Protein AF-A0A535CI11-F1 (afdb_monomer)

Radius of gyration: 15.11 Å; Cα contacts 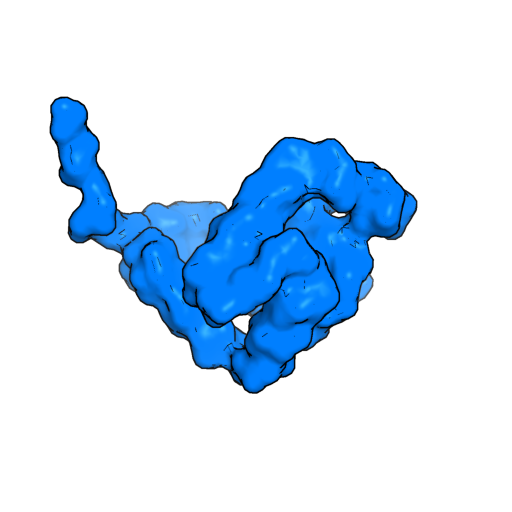(8 Å, |Δi|>4): 103; chains: 1; bounding box: 34×32×35 Å

Sequence (109 aa):
MLDLTGIPVVDNHCHPVLLNQHLDGVQFRGYCTEATDAIFAEEHIPNTVYYLWLLRQMAIFYGCERDEETILEVRNKLATDALIEHLFRAANIDAATGDSDAATHPAIR

Secondary structure (DSSP, 8-state):
----TTSPEEEEEEPPPPS-----HHHHHHTT----SHHIIIIIGGG-HHHHHHHHHHHHHHTS-SSHHHHHHHHHTS-HHHHHHHHHHHTTEEEEEE-GGGGGSGGG-

Structure (mmCIF, N/CA/C/O backbone):
data_AF-A0A535CI11-F1
#
_entry.id   AF-A0A535CI11-F1
#
loop_
_atom_site.group_PDB
_atom_site.id
_atom_site.type_symbol
_atom_site.label_atom_id
_atom_site.label_alt_id
_atom_site.label_comp_id
_atom_site.label_asym_id
_atom_site.label_entity_id
_atom_site.label_seq_id
_atom_site.pdbx_PDB_ins_code
_atom_site.Cartn_x
_atom_site.Cartn_y
_atom_site.Cartn_z
_atom_site.occupancy
_atom_site.B_iso_or_equiv
_atom_site.auth_seq_id
_atom_site.auth_comp_id
_atom_site.auth_asym_id
_atom_site.auth_atom_id
_atom_site.pdbx_PDB_model_num
ATOM 1 N N . MET A 1 1 ? -19.369 19.088 11.186 1.00 78.38 1 MET A N 1
ATOM 2 C CA . MET A 1 1 ? -18.786 18.250 10.119 1.00 78.38 1 MET A CA 1
ATOM 3 C C . MET A 1 1 ? -19.346 16.851 10.300 1.00 78.38 1 MET A C 1
ATOM 5 O O . MET A 1 1 ? -19.496 16.446 11.445 1.00 78.38 1 MET A O 1
ATOM 9 N N . LEU A 1 2 ? -19.757 16.189 9.220 1.00 91.62 2 LEU A N 1
ATOM 10 C CA . LEU A 1 2 ? -20.311 14.835 9.275 1.00 91.62 2 LEU A CA 1
ATOM 11 C C . LEU A 1 2 ? -19.162 13.830 9.430 1.00 91.62 2 LEU A C 1
ATOM 13 O O . LEU A 1 2 ? -18.192 13.915 8.679 1.00 91.62 2 LEU A O 1
ATOM 17 N N . ASP A 1 3 ? -19.265 12.929 10.404 1.00 94.00 3 ASP A N 1
ATOM 18 C CA . ASP A 1 3 ? -18.320 11.826 10.591 1.00 94.00 3 ASP A CA 1
ATOM 19 C C . ASP A 1 3 ? -18.791 10.611 9.785 1.00 94.00 3 ASP A C 1
ATOM 21 O O . ASP A 1 3 ? -19.923 10.154 9.946 1.00 94.00 3 ASP A O 1
ATOM 25 N N . LEU A 1 4 ? -17.927 10.129 8.893 1.00 94.56 4 LEU A N 1
ATOM 26 C CA . LEU A 1 4 ? -18.186 8.991 8.009 1.00 94.56 4 LEU A CA 1
ATOM 27 C C . LEU A 1 4 ? -17.277 7.795 8.320 1.00 94.56 4 LEU A C 1
ATOM 29 O O . LEU A 1 4 ? -17.373 6.775 7.648 1.00 94.56 4 LEU A O 1
ATOM 33 N N . THR A 1 5 ? -16.401 7.899 9.323 1.00 93.00 5 THR A N 1
ATOM 34 C CA . THR A 1 5 ? -15.353 6.896 9.587 1.00 93.00 5 THR A CA 1
ATOM 35 C C . THR A 1 5 ? -15.907 5.516 9.947 1.00 93.00 5 THR A C 1
ATOM 37 O O . THR A 1 5 ? -15.266 4.508 9.670 1.00 93.00 5 THR A O 1
ATOM 40 N N . GLY A 1 6 ? -17.117 5.457 10.512 1.00 95.06 6 GLY A N 1
ATOM 41 C CA . GLY A 1 6 ? -17.804 4.206 10.841 1.00 95.06 6 GLY A CA 1
ATOM 42 C C . GLY A 1 6 ? -18.557 3.547 9.681 1.00 95.06 6 GLY A C 1
ATOM 43 O O . GLY A 1 6 ? -19.123 2.476 9.884 1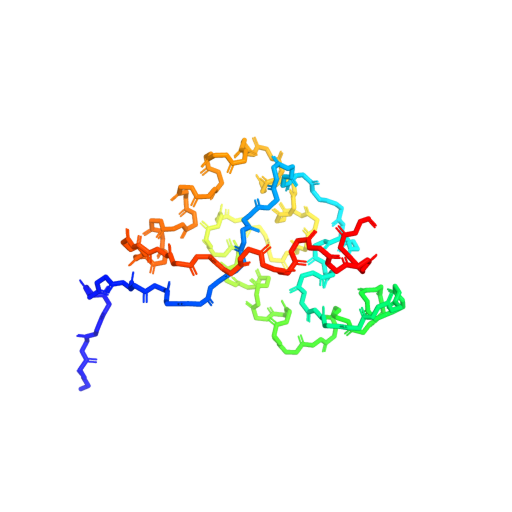.00 95.06 6 GLY A O 1
ATOM 44 N N . ILE A 1 7 ? -18.611 4.163 8.496 1.00 96.75 7 ILE A N 1
ATOM 45 C CA . ILE A 1 7 ? -19.303 3.599 7.330 1.00 96.75 7 ILE A CA 1
ATOM 46 C C . ILE A 1 7 ? -18.330 2.679 6.580 1.00 96.75 7 ILE A C 1
ATOM 48 O O . ILE A 1 7 ? -17.299 3.173 6.118 1.00 96.75 7 ILE A O 1
ATOM 52 N N . PRO A 1 8 ? -18.626 1.372 6.443 1.00 97.06 8 PRO A N 1
ATOM 53 C CA . PRO A 1 8 ? -17.783 0.471 5.668 1.00 97.06 8 PRO A CA 1
ATOM 54 C C . PRO A 1 8 ? -17.746 0.848 4.187 1.00 97.06 8 PRO A C 1
ATOM 56 O O . PRO A 1 8 ? -18.756 1.247 3.600 1.00 97.06 8 PRO A O 1
ATOM 59 N N . VAL A 1 9 ? -16.571 0.705 3.584 1.00 97.06 9 VAL A N 1
ATOM 60 C CA . VAL A 1 9 ? -16.321 0.964 2.169 1.00 97.06 9 VAL A CA 1
ATOM 61 C C . VAL A 1 9 ? -16.619 -0.297 1.365 1.00 97.06 9 VAL A C 1
ATOM 63 O O . VAL A 1 9 ? -16.146 -1.385 1.690 1.00 97.06 9 VAL A O 1
ATOM 66 N N . VAL A 1 10 ? -17.375 -0.131 0.282 1.00 96.56 10 VAL A N 1
ATOM 67 C CA . VAL A 1 10 ? -17.471 -1.118 -0.795 1.00 96.56 10 VAL A CA 1
ATOM 68 C C . VAL A 1 10 ? -16.705 -0.557 -1.984 1.00 96.56 10 VAL A C 1
ATOM 70 O O . VAL A 1 10 ? -17.130 0.437 -2.577 1.00 96.56 10 VAL A O 1
ATOM 73 N N . ASP A 1 11 ? -15.565 -1.163 -2.302 1.00 95.00 11 ASP A N 1
ATOM 74 C CA . ASP A 1 11 ? -14.748 -0.755 -3.441 1.00 95.00 11 ASP A CA 1
ATOM 75 C C . ASP A 1 11 ? -15.289 -1.394 -4.725 1.00 95.00 11 ASP A C 1
ATOM 77 O O . ASP A 1 11 ? -15.135 -2.588 -4.973 1.00 95.00 11 ASP A O 1
ATOM 81 N N . ASN A 1 12 ? -15.974 -0.594 -5.536 1.00 93.88 12 ASN A N 1
ATOM 82 C CA . ASN A 1 12 ? -16.608 -1.070 -6.761 1.00 93.88 12 ASN A CA 1
ATOM 83 C C . ASN A 1 12 ? -15.612 -1.277 -7.922 1.00 93.88 12 ASN A C 1
ATOM 85 O O . ASN A 1 12 ? -16.006 -1.786 -8.971 1.00 93.88 12 ASN A O 1
ATOM 89 N N . HIS A 1 13 ? -14.355 -0.847 -7.806 1.00 91.81 13 HIS A N 1
ATOM 90 C CA . HIS A 1 13 ? -13.408 -0.972 -8.912 1.00 91.81 13 HIS A CA 1
ATOM 91 C C . HIS A 1 13 ? -11.975 -1.032 -8.401 1.00 91.81 13 HIS A C 1
ATOM 93 O O . HIS A 1 13 ? -11.312 -0.012 -8.210 1.00 91.81 13 HIS A O 1
ATOM 99 N N . CYS A 1 14 ? -11.490 -2.258 -8.244 1.00 91.31 14 CYS A N 1
ATOM 100 C CA . CYS A 1 14 ? -10.109 -2.520 -7.886 1.00 91.31 14 CYS A CA 1
ATOM 101 C C . CYS A 1 14 ? -9.476 -3.549 -8.827 1.00 91.31 14 CYS A C 1
ATOM 103 O O . CYS A 1 14 ? -10.143 -4.214 -9.623 1.00 91.31 14 CYS A O 1
ATOM 105 N N . HIS A 1 15 ? -8.164 -3.724 -8.704 1.00 89.56 15 HIS A N 1
ATOM 106 C CA . HIS A 1 15 ? -7.461 -4.829 -9.345 1.00 89.56 15 HIS A CA 1
ATOM 107 C C . HIS A 1 15 ? -7.256 -5.992 -8.370 1.00 89.56 15 HIS A C 1
ATOM 109 O O . HIS A 1 15 ? -7.192 -5.779 -7.155 1.00 89.56 15 HIS A O 1
ATOM 115 N N . PRO A 1 16 ? -7.139 -7.232 -8.876 1.00 87.38 16 PRO A N 1
ATOM 116 C CA . PRO A 1 16 ? -6.732 -8.362 -8.055 1.00 87.38 16 PRO A CA 1
ATOM 117 C C . PRO A 1 16 ? -5.369 -8.116 -7.399 1.00 87.38 16 PRO A C 1
ATOM 119 O O . PRO A 1 16 ? -4.436 -7.626 -8.037 1.00 87.38 16 PRO A O 1
ATOM 122 N N . VAL A 1 17 ? -5.234 -8.507 -6.132 1.00 87.81 17 VAL A N 1
ATOM 123 C CA . VAL A 1 17 ? -3.950 -8.442 -5.423 1.00 87.81 17 VAL A CA 1
ATOM 124 C C . VAL A 1 17 ? -3.010 -9.523 -5.964 1.00 87.81 17 VAL A C 1
ATOM 126 O O . VAL A 1 17 ? -3.417 -10.672 -6.146 1.00 87.81 17 VAL A O 1
ATOM 129 N N . LEU A 1 18 ? -1.739 -9.179 -6.207 1.00 88.38 18 LEU A N 1
ATOM 130 C CA . LEU A 1 18 ? -0.739 -10.164 -6.633 1.00 88.38 18 LEU A CA 1
ATOM 131 C C . LEU A 1 18 ? -0.500 -11.203 -5.532 1.00 88.38 18 LEU A C 1
ATOM 133 O O . LEU A 1 18 ? -0.402 -10.847 -4.359 1.00 88.38 18 LEU A O 1
ATOM 137 N N . LEU A 1 19 ? -0.322 -12.467 -5.926 1.00 87.94 19 LEU A N 1
ATOM 138 C CA . LEU A 1 19 ? -0.089 -13.588 -5.004 1.00 87.94 19 LEU A CA 1
ATOM 139 C C . LEU A 1 19 ? 1.197 -13.448 -4.181 1.00 87.94 19 LEU A C 1
ATOM 141 O O . LEU A 1 19 ? 1.271 -13.966 -3.071 1.00 87.94 19 LEU A O 1
ATOM 145 N N . ASN A 1 20 ? 2.209 -12.782 -4.739 1.00 89.56 20 ASN A N 1
ATOM 146 C CA . ASN A 1 20 ? 3.432 -12.451 -4.029 1.00 89.56 20 ASN A CA 1
ATOM 147 C C . ASN A 1 20 ? 3.465 -10.948 -3.765 1.00 89.56 20 ASN A C 1
ATOM 149 O O . ASN A 1 20 ? 3.587 -10.155 -4.697 1.00 89.56 20 ASN A O 1
ATOM 153 N N . GLN A 1 21 ? 3.363 -10.579 -2.493 1.00 93.12 21 GLN A N 1
ATOM 154 C CA . GLN A 1 21 ? 3.466 -9.197 -2.036 1.00 93.12 21 GLN A CA 1
ATOM 155 C C . GLN A 1 21 ? 4.836 -8.853 -1.444 1.00 93.12 21 GLN A C 1
ATOM 157 O O . GLN A 1 21 ? 4.979 -7.763 -0.901 1.00 93.12 21 GLN A O 1
ATOM 162 N N . HIS A 1 22 ? 5.844 -9.724 -1.533 1.00 94.19 22 HIS A N 1
ATOM 163 C CA . HIS A 1 22 ? 7.211 -9.347 -1.177 1.00 94.19 22 HIS A CA 1
ATOM 164 C C . HIS A 1 22 ? 7.795 -8.474 -2.292 1.00 94.19 22 HIS A C 1
ATOM 166 O O . HIS A 1 22 ? 7.916 -8.939 -3.425 1.00 94.19 22 HIS A O 1
ATOM 172 N N . LEU A 1 23 ? 8.142 -7.226 -1.970 1.00 93.94 23 LEU A N 1
ATOM 173 C CA . LEU A 1 23 ? 8.581 -6.226 -2.950 1.00 93.94 23 LEU A CA 1
ATOM 174 C C . LEU A 1 23 ? 9.916 -5.604 -2.550 1.00 93.94 23 LEU A C 1
ATOM 176 O O . LEU A 1 23 ? 10.159 -5.373 -1.364 1.00 93.94 23 LEU A O 1
ATOM 180 N N . ASP A 1 24 ? 10.741 -5.276 -3.539 1.00 96.00 24 ASP A N 1
ATOM 181 C CA . ASP A 1 24 ? 11.814 -4.297 -3.363 1.00 96.00 24 ASP A CA 1
ATOM 182 C C . ASP A 1 24 ? 11.295 -2.849 -3.498 1.00 96.00 24 ASP A C 1
ATOM 184 O O . ASP A 1 24 ? 10.115 -2.600 -3.771 1.00 96.00 24 ASP A O 1
ATOM 188 N N . GLY A 1 25 ? 12.186 -1.874 -3.296 1.00 96.56 25 GLY A N 1
ATOM 189 C CA . GLY A 1 25 ? 11.849 -0.452 -3.380 1.00 96.56 25 GLY A CA 1
ATOM 190 C C . GLY A 1 25 ? 11.350 -0.005 -4.755 1.00 96.56 25 GLY A C 1
ATOM 191 O O . GLY A 1 25 ? 10.423 0.799 -4.840 1.00 96.56 25 GLY A O 1
ATOM 192 N N . VAL A 1 26 ? 11.915 -0.534 -5.843 1.00 96.19 26 VAL A N 1
ATOM 193 C CA . VAL A 1 26 ? 11.512 -0.154 -7.208 1.00 96.19 26 VAL A CA 1
ATOM 194 C C . VAL A 1 26 ? 10.124 -0.708 -7.514 1.00 96.19 26 VAL A C 1
ATOM 196 O O . VAL A 1 26 ? 9.263 0.035 -7.983 1.00 96.19 26 VAL A O 1
ATOM 199 N N . GLN A 1 27 ? 9.869 -1.974 -7.182 1.00 95.31 27 GLN A N 1
ATOM 200 C CA . GLN A 1 27 ? 8.560 -2.607 -7.351 1.00 95.31 27 GLN A CA 1
ATOM 201 C C . GLN A 1 27 ? 7.480 -1.904 -6.522 1.00 95.31 27 GLN A C 1
ATOM 203 O O . GLN A 1 27 ? 6.383 -1.653 -7.020 1.00 95.31 27 GLN A O 1
ATOM 208 N N . PHE A 1 28 ? 7.796 -1.535 -5.277 1.00 96.25 28 PHE A N 1
ATOM 209 C CA . PHE A 1 28 ? 6.870 -0.810 -4.409 1.00 96.25 28 PHE A CA 1
ATOM 210 C C . PHE A 1 28 ? 6.521 0.576 -4.959 1.00 96.25 28 PHE A C 1
ATOM 212 O O . PHE A 1 28 ? 5.348 0.950 -5.007 1.00 96.25 28 PHE A O 1
ATOM 219 N N . ARG A 1 29 ? 7.519 1.319 -5.449 1.00 97.50 29 ARG A N 1
ATOM 220 C CA . ARG A 1 29 ? 7.300 2.599 -6.140 1.00 97.50 29 ARG A CA 1
ATOM 221 C C . ARG A 1 29 ? 6.547 2.435 -7.456 1.00 97.50 29 ARG A C 1
ATOM 223 O O . ARG A 1 29 ? 5.782 3.325 -7.822 1.00 97.50 29 ARG A O 1
ATOM 230 N N . GLY A 1 30 ? 6.701 1.291 -8.121 1.00 95.38 30 GLY A N 1
ATOM 231 C CA . GLY A 1 30 ? 5.945 0.915 -9.314 1.00 95.38 30 GLY A CA 1
ATOM 232 C C . GLY A 1 30 ? 4.429 0.958 -9.106 1.00 95.38 30 GLY A C 1
ATOM 233 O O . GLY A 1 30 ? 3.715 1.399 -9.995 1.00 95.38 30 GLY A O 1
ATOM 234 N N . TYR A 1 31 ? 3.927 0.636 -7.908 1.00 93.94 31 TYR A N 1
ATOM 235 C CA . TYR A 1 31 ? 2.494 0.763 -7.591 1.00 93.94 31 TYR A CA 1
ATOM 236 C C . TYR A 1 31 ? 1.973 2.207 -7.568 1.00 93.94 31 TYR A C 1
ATOM 238 O O . TYR A 1 31 ? 0.768 2.422 -7.480 1.00 93.94 31 TYR A O 1
ATOM 246 N N . CYS A 1 32 ? 2.858 3.202 -7.624 1.00 95.94 32 CYS A N 1
ATOM 247 C CA . CYS A 1 32 ? 2.502 4.618 -7.570 1.00 95.94 32 CYS A CA 1
ATOM 248 C C . CYS A 1 32 ? 2.562 5.305 -8.946 1.00 95.94 32 CYS A C 1
ATOM 250 O O . CYS A 1 32 ? 2.516 6.536 -9.005 1.00 95.94 32 CYS A O 1
ATOM 252 N N . THR A 1 33 ? 2.708 4.549 -10.041 1.00 94.88 33 THR A N 1
ATOM 253 C CA . THR A 1 33 ? 2.805 5.085 -11.405 1.00 94.88 33 THR A CA 1
ATOM 254 C C . THR A 1 33 ? 2.162 4.167 -12.442 1.00 94.88 33 THR A C 1
ATOM 256 O O . THR A 1 33 ? 2.236 2.952 -12.335 1.00 94.88 33 THR A O 1
ATOM 259 N N . GLU A 1 34 ? 1.608 4.766 -13.497 1.00 93.62 34 GLU A N 1
ATOM 260 C CA . GLU A 1 34 ? 1.172 4.066 -14.718 1.00 93.62 34 GLU A CA 1
ATOM 261 C C . GLU A 1 34 ? 2.279 4.027 -15.792 1.00 93.62 34 GLU A C 1
ATOM 263 O O . GLU A 1 34 ? 2.107 3.470 -16.877 1.00 93.62 34 GLU A O 1
ATOM 268 N N . ALA A 1 35 ? 3.418 4.681 -15.537 1.00 94.06 35 ALA A N 1
ATOM 269 C CA . ALA A 1 35 ? 4.537 4.706 -16.469 1.00 94.06 35 ALA A CA 1
ATOM 270 C C . ALA A 1 35 ? 5.228 3.339 -16.525 1.00 94.06 35 ALA A C 1
ATOM 272 O O . ALA A 1 35 ? 5.534 2.742 -15.497 1.00 94.06 35 ALA A O 1
ATOM 273 N N . THR A 1 36 ? 5.533 2.876 -17.735 1.00 90.62 36 THR A N 1
ATOM 274 C CA . THR A 1 36 ? 6.159 1.565 -17.958 1.00 90.62 36 THR A CA 1
ATOM 275 C C . THR A 1 36 ? 7.684 1.585 -17.867 1.00 90.62 36 THR A C 1
ATOM 277 O O . THR A 1 36 ? 8.300 0.527 -17.801 1.00 90.62 36 THR A O 1
ATOM 280 N N . ASP A 1 37 ? 8.309 2.763 -17.927 1.00 94.75 37 ASP A N 1
ATOM 281 C CA . ASP A 1 37 ? 9.764 2.895 -17.829 1.00 94.75 37 ASP A CA 1
ATOM 282 C C . ASP A 1 37 ? 10.195 2.955 -16.355 1.00 94.75 37 ASP A C 1
ATOM 284 O O . ASP A 1 37 ? 9.698 3.785 -15.586 1.00 94.75 37 ASP A O 1
ATOM 288 N N . ALA A 1 38 ? 11.132 2.083 -15.972 1.00 92.25 38 ALA A N 1
ATOM 289 C CA . ALA A 1 38 ? 11.621 1.945 -14.602 1.00 92.25 38 ALA A CA 1
ATOM 290 C C . ALA A 1 38 ? 12.212 3.247 -14.040 1.00 92.25 38 ALA A C 1
ATOM 292 O O . ALA A 1 38 ? 12.125 3.469 -12.830 1.00 92.25 38 ALA A O 1
ATOM 293 N N . ILE A 1 39 ? 12.705 4.155 -14.896 1.00 96.50 39 ILE A N 1
ATOM 294 C CA . ILE A 1 39 ? 13.244 5.455 -14.465 1.00 96.50 39 ILE A CA 1
ATOM 295 C C . ILE A 1 39 ? 12.233 6.271 -13.650 1.00 96.50 39 ILE A C 1
ATOM 297 O O . ILE A 1 39 ? 12.603 7.012 -12.741 1.00 96.50 39 ILE A O 1
ATOM 301 N N . PHE A 1 40 ? 10.932 6.100 -13.910 1.00 96.50 40 PHE A N 1
ATOM 302 C CA . PHE A 1 40 ? 9.902 6.777 -13.129 1.00 96.50 40 PHE A CA 1
ATOM 303 C C . PHE A 1 40 ? 9.857 6.266 -11.698 1.00 96.50 40 PHE A C 1
ATOM 305 O O . PHE A 1 40 ? 9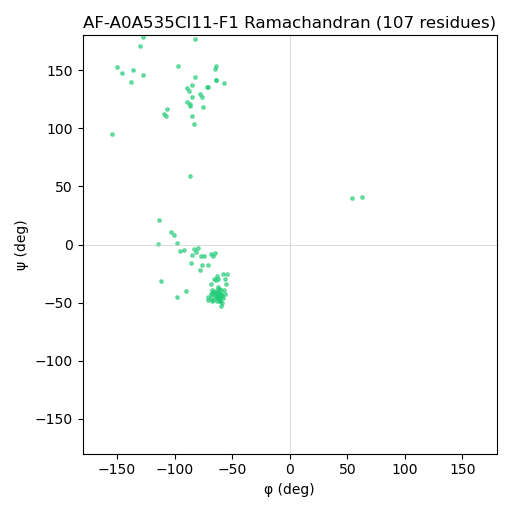.846 7.071 -10.766 1.00 96.50 40 PHE A O 1
ATOM 312 N N . ALA A 1 41 ? 9.840 4.946 -11.523 1.00 97.12 41 ALA A N 1
ATOM 313 C CA . ALA A 1 41 ? 9.871 4.348 -10.200 1.00 97.12 41 ALA A CA 1
ATOM 314 C C . ALA A 1 41 ? 11.189 4.682 -9.491 1.00 97.12 41 ALA A C 1
ATOM 316 O O . ALA A 1 41 ? 11.164 5.008 -8.312 1.00 97.12 41 ALA A O 1
ATOM 317 N N . GLU A 1 42 ? 12.324 4.656 -10.187 1.00 96.75 42 GLU A N 1
ATOM 318 C CA . GLU A 1 42 ? 13.649 4.895 -9.605 1.00 96.75 42 GLU A CA 1
ATOM 319 C C . GLU A 1 42 ? 13.887 6.356 -9.200 1.00 96.75 42 GLU A C 1
ATOM 321 O O . GLU A 1 42 ? 14.315 6.613 -8.075 1.00 96.75 42 GLU A O 1
ATOM 326 N N . GLU A 1 43 ? 13.579 7.315 -10.075 1.00 97.44 43 GLU A N 1
ATOM 327 C CA . GLU A 1 43 ? 14.007 8.710 -9.905 1.00 97.44 43 GLU A CA 1
ATOM 328 C C . GLU A 1 43 ? 12.856 9.680 -9.615 1.00 97.44 43 GLU A C 1
ATOM 330 O O . GLU A 1 43 ? 13.034 10.686 -8.920 1.00 97.44 43 GLU A O 1
ATOM 335 N N . HIS A 1 44 ? 11.656 9.419 -10.140 1.00 97.75 44 HIS A N 1
ATOM 336 C CA . HIS A 1 44 ? 10.565 10.399 -10.110 1.00 97.75 44 HIS A CA 1
ATOM 337 C C . HIS A 1 44 ? 9.584 10.169 -8.961 1.00 97.75 44 HIS A C 1
ATOM 339 O O . HIS A 1 44 ? 9.258 11.120 -8.244 1.00 97.75 44 HIS A O 1
ATOM 345 N N . ILE A 1 45 ? 9.156 8.926 -8.728 1.00 98.25 45 ILE A N 1
ATOM 346 C CA . ILE A 1 45 ? 8.202 8.582 -7.664 1.00 98.25 45 ILE A CA 1
ATOM 347 C C . ILE A 1 45 ? 8.642 9.021 -6.263 1.00 98.25 45 ILE A C 1
ATOM 349 O O . ILE A 1 45 ? 7.794 9.607 -5.576 1.00 98.25 45 ILE A O 1
ATOM 353 N N . PRO A 1 46 ? 9.919 8.870 -5.848 1.00 97.38 46 PRO A N 1
ATOM 354 C CA . PRO A 1 46 ? 10.379 9.322 -4.532 1.00 97.38 46 PRO A CA 1
ATOM 355 C C . PRO A 1 46 ? 10.094 10.802 -4.236 1.00 97.38 46 PRO A C 1
ATOM 357 O O . PRO A 1 46 ? 9.973 11.194 -3.078 1.00 97.38 46 PRO A O 1
ATOM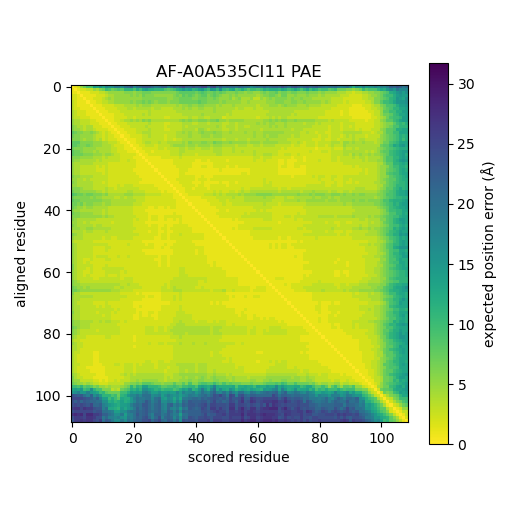 360 N N . ASN A 1 47 ? 9.963 11.622 -5.283 1.00 97.25 47 ASN A N 1
ATOM 361 C CA . ASN A 1 47 ? 9.787 13.069 -5.193 1.00 97.25 47 ASN A CA 1
ATOM 362 C C . ASN A 1 47 ? 8.318 13.517 -5.305 1.00 97.25 47 ASN A C 1
ATOM 364 O O . ASN A 1 47 ? 8.029 14.716 -5.272 1.00 97.25 47 ASN A O 1
ATOM 368 N N . THR A 1 48 ? 7.370 12.585 -5.449 1.00 98.06 48 THR A N 1
ATOM 369 C CA . THR A 1 48 ? 5.947 12.925 -5.587 1.00 98.06 48 THR A CA 1
ATOM 370 C C . THR A 1 48 ? 5.287 13.176 -4.232 1.00 98.06 48 THR A C 1
ATOM 372 O O . THR A 1 48 ? 5.560 12.503 -3.237 1.00 98.06 48 THR A O 1
ATOM 375 N N . VAL A 1 49 ? 4.345 14.125 -4.190 1.00 98.06 49 VAL A N 1
ATOM 376 C CA . VAL A 1 49 ? 3.575 14.427 -2.969 1.00 98.06 49 VAL A CA 1
ATOM 377 C C . VAL A 1 49 ? 2.800 13.201 -2.484 1.00 98.06 49 VAL A C 1
ATOM 379 O O . VAL A 1 49 ? 2.744 12.955 -1.281 1.00 98.06 49 VAL A O 1
ATOM 382 N N . TYR A 1 50 ? 2.235 12.424 -3.414 1.00 97.19 50 TYR A N 1
ATOM 383 C CA . TYR A 1 50 ? 1.517 11.192 -3.094 1.00 97.19 50 TYR A CA 1
ATOM 384 C C . TYR A 1 50 ? 2.425 10.185 -2.388 1.00 97.19 50 TYR A C 1
ATOM 386 O O . TYR A 1 50 ? 2.065 9.701 -1.319 1.00 97.19 50 TYR A O 1
ATOM 394 N N . TYR A 1 51 ? 3.623 9.931 -2.921 1.00 98.12 51 TYR A N 1
ATOM 395 C CA . TYR A 1 51 ? 4.537 8.956 -2.336 1.00 98.12 51 TYR A CA 1
ATOM 396 C C . TYR A 1 51 ? 5.040 9.380 -0.952 1.00 98.12 51 TYR A C 1
ATOM 398 O O . TYR A 1 51 ? 5.007 8.600 -0.002 1.00 98.12 51 TYR A O 1
ATOM 406 N N . LEU A 1 52 ? 5.409 10.653 -0.788 1.00 98.12 52 LEU A N 1
ATOM 407 C CA . LEU A 1 52 ? 5.818 11.196 0.513 1.00 98.12 52 LEU A CA 1
ATOM 408 C C . LEU A 1 52 ? 4.686 11.130 1.552 1.00 98.12 52 LEU A C 1
ATOM 410 O O . LEU A 1 52 ? 4.926 10.876 2.738 1.00 98.12 52 LEU A O 1
ATOM 414 N N . TRP A 1 53 ? 3.443 11.354 1.120 1.00 98.19 53 TRP A N 1
ATOM 415 C CA . TRP A 1 53 ? 2.266 11.181 1.966 1.00 98.19 53 TRP A CA 1
ATOM 416 C C . TRP A 1 53 ? 2.021 9.707 2.307 1.00 98.19 53 TRP A C 1
ATOM 418 O O . TRP A 1 53 ? 1.771 9.404 3.476 1.00 98.19 53 TRP A O 1
ATOM 428 N N . LEU A 1 54 ? 2.154 8.801 1.335 1.00 98.19 54 LEU A N 1
ATOM 429 C CA . LEU A 1 54 ? 2.003 7.359 1.519 1.00 98.19 54 LEU A CA 1
ATOM 430 C C . LEU A 1 54 ? 2.997 6.841 2.560 1.00 98.19 54 LEU A C 1
ATOM 432 O O . LEU A 1 54 ? 2.570 6.219 3.528 1.00 98.19 54 LEU A O 1
ATOM 436 N N . LEU A 1 55 ? 4.289 7.170 2.438 1.00 98.38 55 LEU A N 1
ATOM 437 C CA . LEU A 1 55 ? 5.304 6.781 3.427 1.00 98.38 55 LEU A CA 1
ATOM 438 C C . LEU A 1 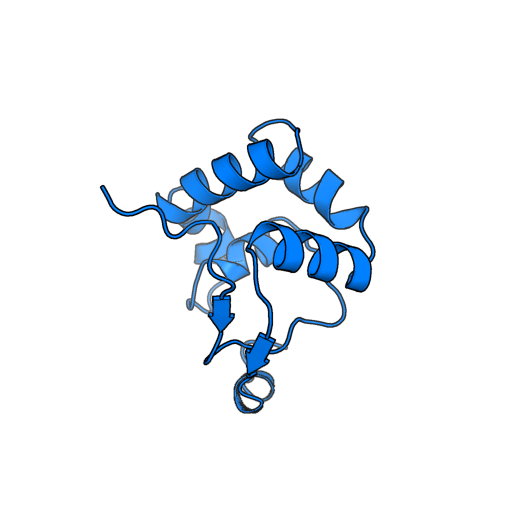55 ? 4.947 7.281 4.832 1.00 98.38 55 LEU A C 1
ATOM 440 O O . LEU A 1 55 ? 5.091 6.554 5.811 1.00 98.38 55 LEU A O 1
ATOM 444 N N . ARG A 1 56 ? 4.409 8.502 4.947 1.00 98.44 56 ARG A N 1
ATOM 445 C CA . ARG A 1 56 ? 3.912 9.020 6.230 1.00 98.44 56 ARG A CA 1
ATOM 446 C C . ARG A 1 56 ? 2.747 8.196 6.781 1.00 98.44 56 ARG A C 1
ATOM 448 O O . ARG A 1 56 ? 2.745 7.929 7.979 1.00 98.44 56 ARG A O 1
ATOM 455 N N . GLN A 1 57 ? 1.761 7.835 5.959 1.00 98.19 57 GLN A N 1
ATOM 456 C CA . GLN A 1 57 ? 0.623 7.030 6.424 1.00 98.19 57 GLN A CA 1
ATOM 457 C C . GLN A 1 57 ? 1.056 5.617 6.808 1.00 98.19 57 GLN A C 1
ATOM 459 O O . GLN A 1 57 ? 0.647 5.117 7.850 1.00 98.19 57 GLN A O 1
ATOM 464 N N . MET A 1 58 ? 1.929 5.006 6.011 1.00 97.88 58 MET A N 1
ATOM 465 C CA . MET A 1 58 ? 2.431 3.653 6.237 1.00 97.88 58 MET A CA 1
ATOM 466 C C . MET A 1 58 ? 3.286 3.566 7.504 1.00 97.88 58 MET A C 1
ATOM 468 O O . MET A 1 58 ? 3.118 2.633 8.281 1.00 97.88 58 MET A O 1
ATOM 472 N N . ALA A 1 59 ? 4.127 4.569 7.770 1.00 98.44 59 ALA A N 1
ATOM 473 C CA . ALA A 1 59 ? 4.883 4.662 9.020 1.00 98.44 59 ALA A CA 1
ATOM 474 C C . ALA A 1 59 ? 3.962 4.711 10.250 1.00 98.44 59 ALA A C 1
ATOM 476 O O . ALA A 1 59 ? 4.181 3.989 11.219 1.00 98.44 59 ALA A O 1
ATOM 477 N N . ILE A 1 60 ? 2.891 5.517 10.191 1.00 98.19 60 ILE A N 1
ATOM 478 C CA . ILE A 1 60 ? 1.879 5.595 11.259 1.00 98.19 60 ILE A CA 1
ATOM 479 C C . ILE A 1 60 ? 1.158 4.254 11.414 1.00 98.19 60 ILE A C 1
ATOM 481 O O . ILE A 1 60 ? 0.997 3.772 12.531 1.00 98.19 60 ILE A O 1
ATOM 485 N N . PHE A 1 61 ? 0.740 3.656 10.300 1.00 97.88 61 PHE A N 1
ATOM 486 C CA . PHE A 1 61 ? -0.007 2.404 10.274 1.00 97.88 61 PHE A CA 1
ATOM 487 C C . PHE A 1 61 ? 0.793 1.230 10.852 1.00 97.88 61 PHE A C 1
ATOM 489 O O . PHE A 1 61 ? 0.281 0.490 11.688 1.00 97.88 61 PHE A O 1
ATOM 496 N N . TYR A 1 62 ? 2.061 1.095 10.463 1.00 97.44 62 TYR A N 1
ATOM 497 C CA . TYR A 1 62 ? 2.941 0.034 10.952 1.00 97.44 62 TYR A CA 1
ATOM 498 C C . TYR A 1 62 ? 3.641 0.361 12.274 1.00 97.44 62 TYR A C 1
ATOM 500 O O . TYR A 1 62 ? 4.278 -0.518 12.852 1.00 97.44 62 TYR A O 1
ATOM 508 N N . GLY A 1 63 ? 3.547 1.603 12.757 1.00 97.81 63 GLY A N 1
ATOM 509 C CA . GLY A 1 63 ? 4.243 2.048 13.964 1.00 97.81 63 GLY A CA 1
ATOM 510 C C . GLY A 1 63 ? 5.766 1.979 13.830 1.00 97.81 63 GLY A C 1
ATOM 511 O O . GLY A 1 63 ? 6.442 1.541 14.760 1.00 97.81 63 GLY A O 1
ATOM 512 N N . CYS A 1 64 ? 6.299 2.369 12.671 1.00 98.25 64 CYS A N 1
ATOM 513 C CA . CYS A 1 64 ? 7.729 2.325 12.360 1.00 98.25 64 CYS A CA 1
ATOM 514 C C . CYS A 1 64 ? 8.250 3.681 11.856 1.00 98.25 64 CYS A C 1
ATOM 516 O O . CYS A 1 64 ? 7.494 4.652 11.766 1.00 98.25 64 CYS A O 1
ATOM 518 N N . GLU A 1 65 ? 9.551 3.760 11.574 1.00 98.06 65 GLU A N 1
ATOM 519 C CA . GLU A 1 65 ? 10.176 4.982 11.068 1.00 98.06 65 GLU A CA 1
ATOM 520 C C . GLU A 1 65 ? 9.647 5.370 9.680 1.00 98.06 65 GLU A C 1
ATOM 522 O O . GLU A 1 65 ? 9.196 4.543 8.884 1.00 98.06 65 GLU A O 1
ATOM 527 N N . ARG A 1 66 ? 9.662 6.677 9.396 1.00 96.75 66 ARG A N 1
ATOM 528 C CA . ARG A 1 66 ? 9.142 7.243 8.141 1.00 96.75 66 ARG A CA 1
ATOM 529 C C . ARG A 1 66 ? 10.200 7.234 7.039 1.00 96.75 66 ARG A C 1
ATOM 531 O O . ARG A 1 66 ? 10.528 8.288 6.484 1.00 96.75 66 ARG A O 1
ATOM 538 N N . ASP A 1 67 ? 10.690 6.048 6.721 1.00 96.25 67 ASP A N 1
ATOM 539 C CA . ASP A 1 67 ? 11.587 5.763 5.607 1.00 96.25 67 ASP A CA 1
ATOM 540 C C . ASP A 1 67 ? 11.141 4.492 4.868 1.00 96.25 67 ASP A C 1
ATOM 542 O O . ASP A 1 67 ? 10.498 3.608 5.432 1.00 96.25 67 ASP A O 1
ATOM 546 N N . GLU A 1 68 ? 11.422 4.438 3.566 1.00 98.12 68 GLU A N 1
ATOM 547 C CA . GLU A 1 68 ? 10.940 3.366 2.688 1.00 98.12 68 GLU A CA 1
ATOM 548 C C . GLU A 1 68 ? 11.498 1.993 3.078 1.00 98.12 68 GLU A C 1
ATOM 550 O O . GLU A 1 68 ? 10.753 1.014 3.080 1.00 98.12 68 GLU A O 1
ATOM 555 N N . GLU A 1 69 ? 12.784 1.932 3.422 1.00 98.12 69 GLU A N 1
ATOM 556 C CA . GLU A 1 69 ? 13.481 0.694 3.768 1.00 98.12 69 GLU A CA 1
ATOM 557 C C . GLU A 1 69 ? 12.823 0.024 4.979 1.00 98.12 69 GLU A C 1
ATOM 559 O O . GLU A 1 69 ? 12.362 -1.114 4.880 1.00 98.12 69 GLU A O 1
ATOM 564 N N . THR A 1 70 ? 12.652 0.763 6.077 1.00 98.31 70 THR A N 1
ATOM 565 C CA . THR A 1 70 ? 12.004 0.263 7.296 1.00 98.31 70 THR A CA 1
ATOM 566 C C . THR A 1 70 ? 10.556 -0.164 7.048 1.00 98.31 70 THR A C 1
ATOM 568 O O . THR A 1 70 ? 10.118 -1.215 7.528 1.00 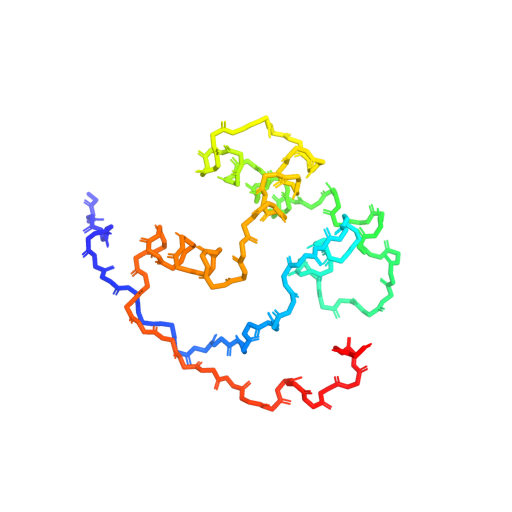98.31 70 THR A O 1
ATOM 571 N N . ILE A 1 71 ? 9.798 0.620 6.273 1.00 98.31 71 ILE A N 1
ATOM 572 C CA . ILE A 1 71 ? 8.407 0.290 5.927 1.00 98.31 71 ILE A CA 1
ATOM 573 C C . ILE A 1 71 ? 8.342 -1.022 5.138 1.00 98.31 71 ILE A C 1
ATOM 575 O O . ILE A 1 71 ? 7.500 -1.875 5.437 1.00 98.31 71 ILE A O 1
ATOM 579 N N . LEU A 1 72 ? 9.220 -1.205 4.149 1.00 98.06 72 LEU A N 1
ATOM 580 C CA . LEU A 1 72 ? 9.271 -2.429 3.352 1.00 98.06 72 LEU A CA 1
ATOM 581 C C . LEU A 1 72 ? 9.722 -3.628 4.172 1.00 98.06 72 LEU A C 1
ATOM 583 O O . LEU A 1 72 ? 9.129 -4.695 4.036 1.00 98.06 72 LEU A O 1
ATOM 587 N N . GLU A 1 73 ? 10.689 -3.467 5.071 1.00 98.12 73 GLU A N 1
ATOM 588 C CA . GLU A 1 73 ? 11.092 -4.539 5.979 1.00 98.12 73 GLU A CA 1
ATOM 589 C C . GLU A 1 73 ? 9.937 -5.021 6.861 1.00 98.12 73 GLU A C 1
ATOM 591 O O . GLU A 1 73 ? 9.770 -6.228 7.053 1.00 98.12 73 GLU A O 1
ATOM 596 N N . VAL A 1 74 ? 9.138 -4.106 7.422 1.00 97.88 74 VAL A N 1
ATOM 597 C CA . VAL A 1 74 ? 7.972 -4.476 8.240 1.00 97.88 74 VAL A CA 1
ATOM 598 C C . VAL A 1 74 ? 6.897 -5.127 7.376 1.00 97.88 74 VAL A C 1
ATOM 600 O O . VAL A 1 74 ? 6.387 -6.193 7.729 1.00 97.88 74 VAL A O 1
ATOM 603 N N . ARG A 1 75 ? 6.591 -4.533 6.219 1.00 96.88 75 ARG A N 1
ATOM 604 C CA . ARG A 1 75 ? 5.587 -5.043 5.278 1.00 96.88 75 ARG A CA 1
ATOM 605 C C . ARG A 1 75 ? 5.937 -6.443 4.766 1.00 96.88 75 ARG A C 1
ATOM 607 O O . ARG A 1 75 ? 5.075 -7.315 4.769 1.00 96.88 75 ARG A O 1
ATOM 614 N N . ASN A 1 76 ? 7.191 -6.683 4.384 1.00 97.12 76 ASN A N 1
ATOM 615 C CA . ASN A 1 76 ? 7.654 -7.947 3.797 1.00 97.12 76 ASN A CA 1
ATOM 616 C C . ASN A 1 76 ? 7.794 -9.092 4.819 1.00 97.12 76 ASN A C 1
ATOM 618 O O . ASN A 1 76 ? 7.971 -10.243 4.420 1.00 97.12 76 ASN A O 1
ATOM 622 N N . LYS A 1 77 ? 7.697 -8.811 6.128 1.00 96.69 77 LYS A N 1
ATOM 623 C CA . LYS A 1 77 ? 7.594 -9.847 7.176 1.00 96.69 77 LYS A CA 1
ATOM 624 C C . LYS A 1 77 ? 6.198 -10.467 7.258 1.00 96.69 77 LYS A C 1
ATOM 626 O O . LYS A 1 77 ? 6.048 -11.530 7.858 1.00 96.69 77 LYS A O 1
ATOM 631 N N . LEU A 1 78 ? 5.182 -9.812 6.695 1.00 96.00 78 LEU A N 1
ATOM 632 C CA . LEU A 1 78 ? 3.812 -10.311 6.685 1.00 96.00 78 LEU A CA 1
ATOM 633 C C . LEU A 1 78 ? 3.605 -11.269 5.509 1.00 96.00 78 LEU A C 1
ATOM 635 O O . LEU A 1 78 ? 4.023 -11.000 4.383 1.00 96.00 78 LEU A O 1
ATOM 639 N N . ALA A 1 79 ? 2.913 -12.378 5.764 1.00 94.62 79 ALA A N 1
ATOM 640 C CA . ALA A 1 79 ? 2.373 -13.203 4.691 1.00 94.62 79 ALA A CA 1
ATOM 641 C C . ALA A 1 79 ? 1.321 -12.405 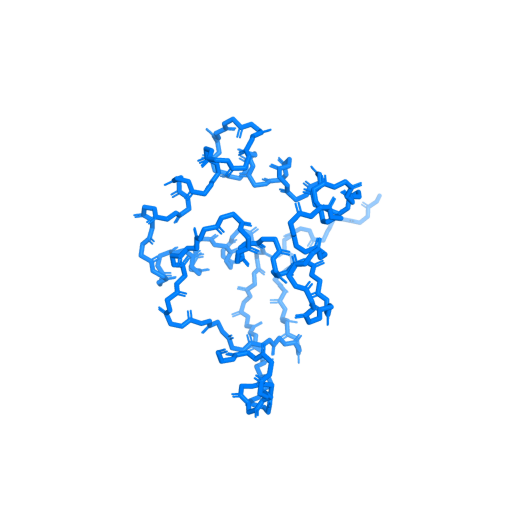3.893 1.00 94.62 79 ALA A C 1
ATOM 643 O O . ALA A 1 79 ? 0.713 -11.471 4.416 1.00 94.62 79 ALA A O 1
ATOM 644 N N . THR A 1 80 ? 1.126 -12.745 2.616 1.00 92.94 80 THR A N 1
ATOM 645 C CA . THR A 1 80 ? 0.287 -11.948 1.696 1.00 92.94 80 THR A CA 1
ATOM 646 C C . THR A 1 80 ? -1.161 -11.828 2.179 1.00 92.94 80 THR A C 1
ATOM 648 O O . THR A 1 80 ? -1.731 -10.743 2.164 1.00 92.94 80 THR A O 1
ATOM 651 N N . ASP A 1 81 ? -1.739 -12.921 2.663 1.00 94.50 81 ASP A N 1
ATOM 652 C CA . ASP A 1 81 ? -3.062 -12.975 3.288 1.00 94.50 81 ASP A CA 1
ATOM 653 C C . ASP A 1 81 ? -3.159 -12.089 4.539 1.00 94.50 81 ASP A C 1
ATOM 655 O O . ASP A 1 81 ? -4.064 -11.259 4.634 1.00 94.50 81 ASP A O 1
ATOM 659 N N . ALA A 1 82 ? -2.189 -12.193 5.450 1.00 96.12 82 ALA A N 1
ATOM 660 C CA . ALA A 1 82 ? -2.136 -11.362 6.653 1.00 96.12 82 ALA A CA 1
ATOM 661 C C . ALA A 1 82 ? -1.986 -9.866 6.325 1.00 96.12 82 ALA A C 1
ATOM 663 O O . ALA A 1 82 ? -2.599 -9.021 6.976 1.00 96.12 82 ALA A O 1
ATOM 664 N N . LEU A 1 83 ? -1.192 -9.527 5.305 1.00 96.06 83 LEU A N 1
ATOM 665 C CA . LEU A 1 83 ? -1.032 -8.156 4.824 1.00 96.06 83 LEU A CA 1
ATOM 666 C C . LEU A 1 83 ? -2.351 -7.593 4.278 1.00 96.06 83 LEU A C 1
ATOM 668 O O . LEU A 1 83 ? -2.737 -6.483 4.647 1.00 96.06 83 LEU A O 1
ATOM 672 N N . ILE A 1 84 ? -3.036 -8.348 3.414 1.00 94.25 84 ILE A N 1
ATOM 673 C CA . ILE A 1 84 ? -4.316 -7.933 2.823 1.00 94.25 84 ILE A CA 1
ATOM 674 C C . ILE A 1 84 ? -5.358 -7.734 3.922 1.00 94.25 84 ILE A C 1
ATOM 676 O O . ILE A 1 84 ? -6.003 -6.688 3.952 1.00 94.25 84 ILE A O 1
ATOM 680 N N . GLU A 1 85 ? -5.485 -8.683 4.855 1.00 95.94 85 GLU A N 1
ATOM 681 C CA . GLU A 1 85 ? -6.420 -8.563 5.978 1.00 95.94 85 GLU A CA 1
ATOM 682 C C . GLU A 1 85 ? -6.137 -7.303 6.807 1.00 95.94 85 GLU A C 1
ATOM 684 O O . GLU A 1 85 ? -7.058 -6.542 7.118 1.00 95.94 85 GLU A O 1
ATOM 689 N N . HIS A 1 86 ? -4.865 -7.051 7.131 1.00 96.62 86 HIS A N 1
ATOM 690 C CA . HIS A 1 86 ? -4.464 -5.898 7.934 1.00 96.62 86 HIS A CA 1
ATOM 691 C C . HIS A 1 86 ? -4.829 -4.580 7.234 1.00 96.62 86 HIS A C 1
ATOM 693 O O . HIS A 1 86 ? -5.424 -3.697 7.856 1.00 96.62 86 HIS A O 1
ATOM 699 N N . LEU A 1 87 ? -4.535 -4.459 5.935 1.00 95.75 87 LEU A N 1
ATOM 700 C CA . LEU A 1 87 ? -4.854 -3.264 5.148 1.00 95.75 87 LEU A CA 1
ATOM 701 C C . LEU A 1 87 ? -6.368 -3.063 4.984 1.00 95.75 87 LEU A C 1
ATOM 703 O O . LEU A 1 87 ? -6.863 -1.964 5.235 1.00 95.75 87 LEU A O 1
ATOM 707 N N . PHE A 1 88 ? -7.116 -4.108 4.619 1.00 95.81 88 PHE A N 1
ATOM 708 C CA . PHE A 1 88 ? -8.568 -4.021 4.401 1.00 95.81 88 PHE A CA 1
ATOM 709 C C . PHE A 1 88 ? -9.308 -3.640 5.681 1.00 95.81 88 PHE A C 1
ATOM 711 O O . PHE A 1 88 ? -10.163 -2.751 5.666 1.00 95.81 88 PHE A O 1
ATOM 718 N N . ARG A 1 89 ? -8.936 -4.254 6.811 1.00 96.69 89 ARG A N 1
ATOM 719 C CA . ARG A 1 89 ? -9.523 -3.936 8.117 1.00 96.69 89 ARG A CA 1
ATOM 720 C C . ARG A 1 89 ? -9.244 -2.489 8.518 1.00 96.69 89 ARG A C 1
ATOM 722 O O . ARG A 1 89 ? -10.140 -1.822 9.027 1.00 96.69 89 ARG A O 1
ATOM 729 N N . ALA A 1 90 ? -8.028 -1.996 8.288 1.00 96.19 90 ALA A N 1
ATOM 730 C CA . ALA A 1 90 ? -7.657 -0.621 8.616 1.00 96.19 90 ALA A CA 1
ATOM 731 C C . ALA A 1 90 ? -8.367 0.416 7.736 1.00 96.19 90 ALA A C 1
ATOM 733 O O . ALA A 1 90 ? -8.723 1.490 8.216 1.00 96.19 90 ALA A O 1
ATOM 734 N N . ALA A 1 91 ? -8.609 0.075 6.470 1.00 95.00 91 ALA A N 1
ATOM 735 C CA . ALA A 1 91 ? -9.357 0.900 5.528 1.00 95.00 91 ALA A CA 1
ATOM 736 C C . ALA A 1 91 ? -10.887 0.801 5.698 1.00 95.00 91 ALA A C 1
ATOM 738 O O . ALA A 1 91 ? -11.615 1.503 5.000 1.00 95.00 91 ALA A O 1
ATOM 739 N N . ASN A 1 92 ? -11.376 -0.044 6.617 1.00 96.88 92 ASN A N 1
ATOM 740 C CA . ASN A 1 92 ? -12.798 -0.345 6.801 1.00 96.88 92 ASN A CA 1
ATOM 741 C C . ASN A 1 92 ? -13.475 -0.821 5.498 1.00 96.88 92 ASN A C 1
ATOM 743 O O . ASN A 1 92 ? -14.596 -0.415 5.198 1.00 96.88 92 ASN A O 1
ATOM 747 N N . ILE A 1 93 ? -12.784 -1.648 4.703 1.00 96.75 93 ILE A N 1
ATOM 748 C CA . ILE A 1 93 ? -13.319 -2.223 3.458 1.00 96.75 93 ILE A CA 1
ATOM 749 C C . ILE A 1 93 ? -14.087 -3.507 3.787 1.00 96.75 93 ILE A C 1
ATOM 751 O O . ILE A 1 93 ? -13.511 -4.453 4.323 1.00 96.75 93 ILE A O 1
ATOM 755 N N . ASP A 1 94 ? -15.373 -3.541 3.439 1.00 96.00 94 ASP A N 1
ATOM 756 C CA . ASP A 1 94 ? -16.256 -4.701 3.636 1.00 96.00 94 ASP A CA 1
ATOM 757 C C . ASP A 1 94 ? -16.242 -5.641 2.424 1.00 96.00 94 ASP A C 1
ATOM 759 O O . ASP A 1 94 ? -16.208 -6.864 2.558 1.00 96.00 94 ASP A O 1
ATOM 763 N N . ALA A 1 95 ? -16.217 -5.067 1.219 1.00 93.75 95 ALA A N 1
ATOM 764 C CA . ALA A 1 95 ? -16.186 -5.813 -0.030 1.00 93.75 95 ALA A CA 1
ATOM 765 C C . ALA A 1 95 ? -15.455 -5.032 -1.125 1.00 93.75 95 ALA A C 1
ATOM 767 O O . ALA A 1 95 ? -15.445 -3.800 -1.122 1.00 93.75 95 ALA A O 1
ATOM 768 N N . ALA A 1 96 ? -14.882 -5.761 -2.083 1.00 91.56 96 ALA A N 1
ATOM 769 C CA . ALA A 1 96 ? -14.262 -5.192 -3.270 1.00 91.56 96 ALA A CA 1
ATOM 770 C C . ALA A 1 96 ? -14.622 -6.017 -4.515 1.00 91.56 96 ALA A C 1
ATOM 772 O O . ALA A 1 96 ? -14.652 -7.251 -4.456 1.00 91.56 96 ALA A O 1
ATOM 773 N N . THR A 1 97 ? -14.891 -5.354 -5.637 1.00 88.81 97 THR A N 1
ATOM 774 C CA . THR A 1 97 ? -15.110 -6.002 -6.936 1.00 88.81 97 THR A CA 1
ATOM 775 C C . THR A 1 97 ? -13.902 -5.771 -7.833 1.00 88.81 97 THR A C 1
ATOM 777 O O . THR A 1 97 ? -13.565 -4.637 -8.170 1.00 88.81 97 THR A O 1
ATOM 780 N N . GLY A 1 98 ? -13.236 -6.870 -8.189 1.00 82.25 98 GLY A N 1
ATOM 781 C CA . GLY A 1 98 ? -12.022 -6.842 -8.995 1.00 82.25 98 GLY A CA 1
ATOM 782 C C . GLY A 1 98 ? -12.300 -6.911 -10.494 1.00 82.25 98 GLY A C 1
ATOM 783 O O . GLY A 1 98 ? -13.036 -7.792 -10.942 1.00 82.25 98 GLY A O 1
ATOM 784 N N . ASP A 1 99 ? -11.632 -6.062 -11.268 1.00 79.75 99 ASP A N 1
ATOM 785 C CA . ASP A 1 99 ? -11.630 -6.136 -12.729 1.00 79.75 99 ASP A CA 1
ATOM 786 C C . ASP A 1 99 ? -10.563 -7.133 -13.201 1.00 79.75 99 ASP A C 1
ATOM 788 O O . ASP A 1 99 ? -9.355 -6.906 -13.076 1.00 79.75 99 ASP A O 1
ATOM 792 N N . SER A 1 100 ? -11.011 -8.271 -13.740 1.00 65.81 100 SER A N 1
ATOM 793 C CA . SER A 1 100 ? -10.146 -9.398 -14.124 1.00 65.81 100 SER A CA 1
ATOM 794 C C . SER A 1 100 ? -9.277 -9.145 -15.359 1.00 65.81 100 SER A C 1
ATOM 796 O O . SER A 1 100 ? -8.298 -9.861 -15.570 1.00 65.81 100 SER A O 1
ATOM 798 N N . ASP A 1 101 ? -9.604 -8.137 -16.170 1.00 60.84 101 ASP A N 1
ATOM 799 C CA . ASP A 1 101 ? -8.941 -7.906 -17.460 1.00 60.84 101 ASP A CA 1
ATOM 800 C C . ASP A 1 101 ? -7.560 -7.244 -17.324 1.00 60.84 101 ASP A C 1
ATOM 802 O O . ASP A 1 101 ? -6.699 -7.440 -18.186 1.00 60.84 101 ASP A O 1
ATOM 806 N N . ALA A 1 102 ? -7.277 -6.550 -16.215 1.00 54.78 102 ALA A N 1
ATOM 807 C CA . ALA A 1 102 ? -5.977 -5.908 -15.991 1.00 54.78 102 ALA A CA 1
ATOM 808 C C . ALA A 1 102 ? -4.814 -6.915 -15.883 1.00 54.78 102 ALA A C 1
ATOM 810 O O . ALA A 1 102 ? -3.708 -6.639 -16.342 1.00 54.78 102 ALA A O 1
ATOM 811 N N . ALA A 1 103 ? 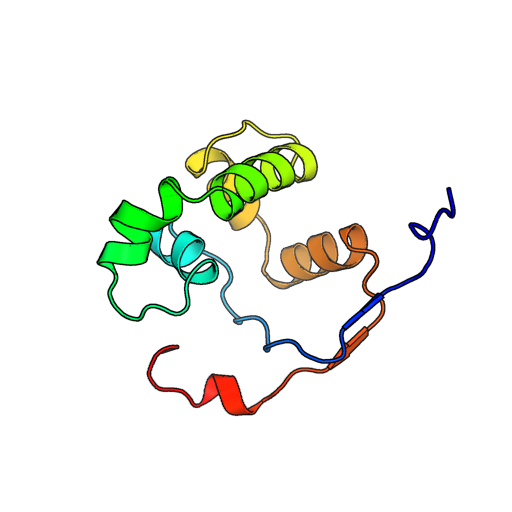-5.070 -8.130 -15.382 1.00 51.41 103 ALA A N 1
ATOM 812 C CA . ALA A 1 103 ? -4.068 -9.197 -15.273 1.00 51.41 103 ALA A CA 1
ATOM 813 C C . ALA A 1 103 ? -3.601 -9.761 -16.635 1.00 51.41 103 ALA A C 1
ATOM 815 O O . ALA A 1 103 ? -2.663 -10.561 -16.693 1.00 51.41 103 ALA A O 1
ATOM 816 N N . THR A 1 104 ? -4.245 -9.366 -17.739 1.00 47.31 104 THR A N 1
ATOM 817 C CA . THR A 1 104 ? -3.851 -9.760 -19.102 1.00 47.31 104 THR A CA 1
ATOM 818 C C . THR A 1 104 ? -2.957 -8.731 -19.799 1.00 47.31 104 THR A C 1
ATOM 820 O O . THR A 1 104 ? -2.437 -9.017 -20.880 1.00 47.31 104 THR A O 1
ATOM 823 N N . HIS A 1 105 ? -2.722 -7.565 -19.183 1.00 45.41 105 HIS A N 1
ATOM 824 C CA . HIS A 1 105 ? -1.894 -6.519 -19.773 1.00 45.41 105 HIS A CA 1
ATOM 825 C C . HIS A 1 105 ? -0.396 -6.878 -19.664 1.00 45.41 105 HIS A C 1
ATOM 827 O O . HIS A 1 105 ? 0.100 -7.137 -18.565 1.00 45.41 105 HIS A O 1
ATOM 833 N N . PRO A 1 106 ? 0.373 -6.869 -20.772 1.00 43.97 106 PRO A N 1
ATOM 834 C CA . PRO A 1 106 ? 1.774 -7.309 -20.794 1.00 43.97 106 PRO A CA 1
ATOM 835 C C . PRO A 1 106 ? 2.732 -6.448 -19.953 1.00 43.97 106 PRO A C 1
ATOM 837 O O . PRO A 1 106 ? 3.883 -6.830 -19.789 1.00 43.97 106 PRO A O 1
ATOM 840 N N . ALA A 1 107 ? 2.267 -5.319 -19.412 1.00 47.56 107 ALA A N 1
ATOM 841 C CA . ALA A 1 107 ? 3.033 -4.447 -18.518 1.00 47.56 107 ALA A CA 1
ATOM 842 C C . ALA A 1 107 ? 3.062 -4.920 -17.047 1.00 47.56 107 ALA A C 1
ATOM 844 O O . ALA A 1 107 ? 3.762 -4.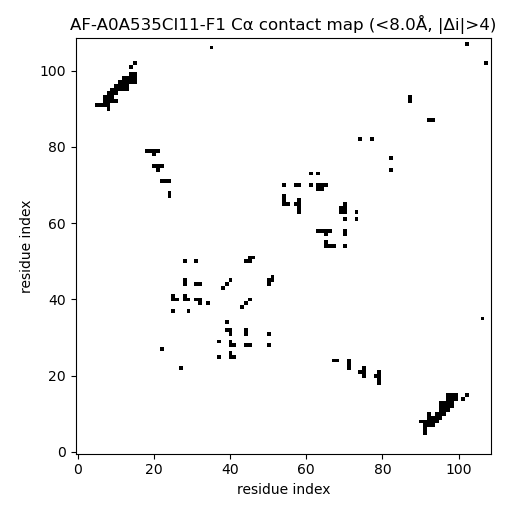318 -16.243 1.00 47.56 107 ALA A O 1
ATOM 845 N N . ILE A 1 108 ? 2.304 -5.968 -16.691 1.00 44.97 108 ILE A N 1
ATOM 846 C CA . ILE A 1 108 ? 2.182 -6.497 -15.314 1.00 44.97 108 ILE A CA 1
ATOM 847 C C . ILE A 1 108 ? 2.801 -7.915 -15.207 1.00 44.97 108 ILE A C 1
ATOM 849 O O . ILE A 1 108 ? 2.454 -8.696 -14.324 1.00 44.97 108 ILE A O 1
ATOM 853 N N . ARG A 1 109 ? 3.703 -8.295 -16.125 1.00 38.31 109 ARG A N 1
ATOM 854 C CA . ARG A 1 109 ? 4.436 -9.576 -16.086 1.00 38.31 109 ARG A CA 1
ATOM 855 C C . ARG A 1 109 ? 5.910 -9.395 -15.776 1.00 38.31 109 ARG A C 1
ATOM 857 O O . ARG A 1 109 ? 6.510 -8.476 -16.366 1.00 38.31 109 ARG A O 1
#

pLDDT: mean 90.96, std 13.71, range [38.31, 98.44]

Foldseek 3Di:
DDDCQPPADEAAEDADDDQDPQDDQLVVLVVVDPDLDSCCSVPPSVPDPVNQVVLVVLCVLQVHDSDPVGSSVSLNVDRPVRNVVSVNVVNNHPYYDHDHCVVVDPSVD

Mean predicted aligned error: 5.11 Å

Nearest PDB structures (foldseek):
  6iww-assembly1_C  TM=4.237E-01  e=8.867E+00  Salmonella enterica subsp. enterica serovar Typhimurium

Solvent-accessible surface area (backbone atoms only — not comparable to full-atom values): 6760 Å² total; per-residue (Å²): 135,88,86,61,86,89,58,68,37,69,43,79,77,43,68,73,79,67,87,72,65,73,60,57,73,50,61,55,34,40,79,76,53,92,70,87,56,64,63,44,28,69,67,49,38,78,75,34,72,66,48,54,48,46,43,51,52,49,13,64,73,72,72,52,60,79,46,70,67,60,45,42,57,59,56,51,72,44,54,55,67,59,45,50,52,53,52,35,61,74,68,38,48,76,48,71,40,60,50,75,69,66,82,72,42,82,87,78,114